Protein AF-W4PA03-F1 (afdb_monomer_lite)

InterPro domains:
  IPR003953 FAD-dependent oxidoreductase 2, FAD-binding domain [PF00890] (2-124)
  IPR005288 L-aspartate oxidase [PTHR42716] (1-127)
  IPR027477 Succinate dehydrogenase/fumarate reductase flavoprotein, catalytic domain superfamily [G3DSA:3.90.700.10] (1-83)
  IPR027477 Succinate dehydrogenase/fumarate reductase flavoprotein, catalytic domain superfamily [SSF56425] (1-91)
  IPR036188 FAD/NAD(P)-binding domain superfamily [G3DSA:3.50.50.60] (84-126)
  IPR036188 FAD/NAD(P)-binding domain superfamily [SSF51905] (90-125)

pLDDT: mean 85.58, std 17.33, range [31.53, 97.62]

Organism: NCBI:txid1235809

Secondary structure (DSSP, 8-state):
-GGGT-EEE-TTS-B-GGGT-TTGGGS-HHHHHHHHHHHHHHHT-S-EEEE-TTS-HHHHHHH-HHHHHHHHHTT--TTTSPEEE----------EEB-TTSBBSSTT-B--GGGEE-STTTTSPPP-------

Foldseek 3Di:
DLVVPKFKAAPVRHGDQVVQDPCHSNDDPVSVQVSFVVSCVVVVHPWIWIAPLPDDLVVCCVVCVPVCVVCVVVVARNNHHTDTDHDDDDAQLAAAEAEPVQDHPDPPDGDDDRRYNHVPQPPHRDDDPPPPDD

Radius of gyration: 19.11 Å; chains: 1; bounding box: 50×36×52 Å

Structure (mmCIF, N/CA/C/O backbone):
data_AF-W4PA03-F1
#
_entry.id   AF-W4PA03-F1
#
loop_
_atom_site.group_PDB
_atom_site.id
_atom_site.type_symbol
_atom_site.label_atom_id
_atom_site.label_alt_id
_atom_site.label_comp_id
_atom_site.label_asym_id
_atom_site.label_entity_id
_atom_site.label_seq_id
_atom_site.pdbx_PDB_ins_code
_atom_site.Cartn_x
_atom_site.Cartn_y
_atom_site.Cartn_z
_atom_site.occupancy
_atom_site.B_iso_or_equiv
_atom_site.auth_seq_id
_atom_site.auth_comp_id
_atom_site.auth_asym_id
_atom_site.auth_atom_id
_atom_site.pdbx_PDB_model_num
ATOM 1 N N . MET A 1 1 ? 1.887 6.673 2.670 1.00 87.31 1 MET A N 1
ATOM 2 C CA . MET A 1 1 ? 1.262 6.475 3.996 1.00 87.31 1 MET A CA 1
ATOM 3 C C . MET A 1 1 ? 2.113 5.633 4.948 1.00 87.31 1 MET A C 1
ATOM 5 O O . MET A 1 1 ? 2.369 6.117 6.034 1.00 87.31 1 MET A O 1
ATOM 9 N N . ARG A 1 2 ? 2.651 4.454 4.580 1.00 91.06 2 ARG A N 1
ATOM 10 C CA . ARG A 1 2 ? 3.548 3.682 5.486 1.00 91.06 2 ARG A CA 1
ATOM 11 C C . ARG A 1 2 ? 4.743 4.486 6.024 1.00 91.06 2 ARG A C 1
ATOM 13 O O . ARG A 1 2 ? 4.954 4.519 7.225 1.00 91.06 2 ARG A O 1
ATOM 20 N N . GLY A 1 3 ? 5.439 5.241 5.167 1.00 89.31 3 GLY A N 1
ATOM 21 C CA . GLY A 1 3 ? 6.521 6.152 5.589 1.00 89.31 3 GLY A CA 1
ATOM 22 C C . GLY A 1 3 ? 6.097 7.302 6.519 1.00 89.31 3 GLY A C 1
ATOM 23 O O . GLY A 1 3 ? 6.950 7.925 7.130 1.00 89.31 3 GLY A O 1
ATOM 24 N N . TYR A 1 4 ? 4.794 7.567 6.643 1.00 91.06 4 TYR A N 1
ATOM 25 C CA . TYR A 1 4 ? 4.217 8.531 7.589 1.00 91.06 4 TYR A CA 1
ATOM 26 C C . TYR A 1 4 ? 3.860 7.881 8.942 1.00 91.06 4 TYR A C 1
ATOM 28 O O . TYR A 1 4 ? 3.463 8.560 9.885 1.00 91.06 4 TYR A O 1
ATOM 36 N N . GLY A 1 5 ? 4.031 6.560 9.058 1.00 92.19 5 GLY A N 1
ATOM 37 C CA . GLY A 1 5 ? 3.718 5.767 10.246 1.00 92.19 5 GLY A CA 1
ATOM 38 C C . GLY A 1 5 ? 2.479 4.885 10.113 1.00 92.19 5 GLY A C 1
ATOM 39 O O . GLY A 1 5 ? 2.049 4.330 11.109 1.00 92.19 5 GLY A O 1
ATOM 40 N N . ALA A 1 6 ? 1.900 4.733 8.916 1.00 94.69 6 ALA A N 1
ATOM 41 C CA . ALA A 1 6 ? 0.769 3.823 8.734 1.00 94.69 6 ALA A CA 1
ATOM 42 C C . ALA A 1 6 ? 1.141 2.366 9.053 1.00 94.69 6 ALA A C 1
ATOM 44 O O . ALA A 1 6 ? 2.211 1.889 8.653 1.00 94.69 6 ALA A O 1
ATOM 45 N N . VAL A 1 7 ? 0.225 1.653 9.701 1.00 96.56 7 VAL A N 1
ATOM 46 C CA . VAL A 1 7 ? 0.412 0.284 10.187 1.00 96.56 7 VAL A CA 1
ATOM 47 C C . VAL A 1 7 ? -0.456 -0.691 9.395 1.00 96.56 7 VAL A C 1
ATOM 49 O O . VAL A 1 7 ? -1.578 -0.361 9.026 1.00 96.56 7 VAL A O 1
ATOM 52 N N . LEU A 1 8 ? 0.067 -1.882 9.101 1.00 96.81 8 LEU A N 1
ATOM 53 C CA . LEU A 1 8 ? -0.695 -2.947 8.448 1.00 96.81 8 LEU A CA 1
ATOM 54 C C . LEU A 1 8 ? -1.339 -3.862 9.492 1.00 96.81 8 LEU A C 1
ATOM 56 O O . LEU A 1 8 ? -0.646 -4.368 10.377 1.00 96.81 8 LEU A O 1
ATOM 60 N N . ARG A 1 9 ? -2.648 -4.081 9.357 1.00 97.06 9 ARG A N 1
ATOM 61 C CA . ARG A 1 9 ? -3.473 -4.890 10.261 1.00 97.06 9 ARG A CA 1
ATOM 62 C C . ARG A 1 9 ? -4.232 -5.971 9.493 1.00 97.06 9 ARG A C 1
ATOM 64 O O . ARG A 1 9 ? -4.618 -5.747 8.352 1.00 97.06 9 ARG A O 1
ATOM 71 N N . THR A 1 10 ? -4.452 -7.131 10.101 1.00 96.25 10 THR A N 1
ATOM 72 C CA . THR A 1 10 ? -5.372 -8.162 9.582 1.00 96.25 10 THR A CA 1
ATOM 73 C C . THR A 1 10 ? -6.825 -7.708 9.739 1.00 96.25 10 THR A C 1
ATOM 75 O O . THR A 1 10 ? -7.074 -6.682 10.381 1.00 96.25 10 THR A O 1
ATOM 78 N N . GLN A 1 11 ? -7.800 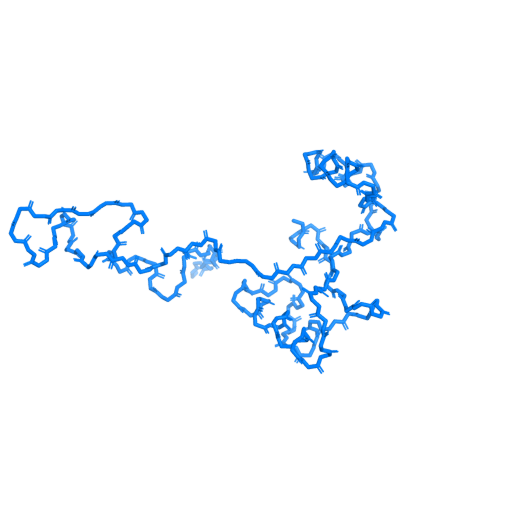-8.456 9.205 1.00 94.25 11 GLN A N 1
ATOM 79 C CA . GLN A 1 11 ? -9.212 -8.084 9.373 1.00 94.25 11 GLN A CA 1
ATOM 80 C C . GLN A 1 11 ? -9.669 -8.035 10.840 1.00 94.25 11 GLN A C 1
ATOM 82 O O . GLN A 1 11 ? -10.469 -7.175 11.197 1.00 94.25 11 GLN A O 1
ATOM 87 N N . ASP A 1 12 ? -9.063 -8.852 11.704 1.00 93.81 12 ASP A N 1
ATOM 88 C CA . ASP A 1 12 ? -9.274 -8.828 13.162 1.00 93.81 12 ASP A CA 1
ATOM 89 C C . ASP A 1 12 ? -8.639 -7.612 13.877 1.00 93.81 12 ASP A C 1
ATOM 91 O O . ASP A 1 12 ? -8.682 -7.518 15.101 1.00 93.81 12 ASP A O 1
ATOM 95 N N . GLY A 1 13 ? -7.970 -6.709 13.149 1.00 93.31 13 GLY A N 1
ATOM 96 C CA . GLY A 1 13 ? -7.314 -5.518 13.702 1.00 93.31 13 GLY A CA 1
ATOM 97 C C . GLY A 1 13 ? -5.899 -5.743 14.254 1.00 93.31 13 GLY A C 1
ATOM 98 O O . GLY A 1 13 ? -5.277 -4.803 14.756 1.00 93.31 13 GLY A O 1
ATOM 99 N N . ASN A 1 14 ? -5.345 -6.951 14.135 1.00 95.44 14 ASN A N 1
ATOM 100 C CA . ASN A 1 14 ? -4.017 -7.277 14.658 1.00 95.44 14 ASN A CA 1
ATOM 101 C C . ASN A 1 14 ? -2.899 -6.859 13.701 1.00 95.44 14 ASN A C 1
ATOM 103 O O . ASN A 1 14 ? -2.957 -7.133 12.504 1.00 95.44 14 ASN A O 1
ATOM 107 N N . GLU A 1 15 ? -1.834 -6.261 14.231 1.00 96.06 15 GLU A N 1
ATOM 108 C CA . GLU A 1 15 ? -0.605 -6.040 13.463 1.00 96.06 15 GLU A CA 1
ATOM 109 C C . GLU A 1 15 ? 0.049 -7.387 13.147 1.00 96.06 15 GLU A C 1
ATOM 111 O O . GLU A 1 15 ? 0.032 -8.297 13.979 1.00 96.06 15 GLU A O 1
ATOM 116 N N . PHE A 1 16 ? 0.615 -7.539 11.950 1.00 96.06 16 PHE A N 1
ATOM 117 C CA . PHE A 1 16 ? 1.216 -8.814 11.532 1.00 96.06 16 PHE A CA 1
ATOM 118 C C . PHE A 1 16 ? 2.639 -8.696 10.985 1.00 96.06 16 PHE A C 1
ATOM 120 O O . PHE A 1 16 ? 3.334 -9.707 10.879 1.00 96.06 16 PHE A O 1
ATOM 127 N N . MET A 1 17 ? 3.106 -7.490 10.646 1.00 96.56 17 MET A N 1
ATOM 128 C CA . MET A 1 17 ? 4.408 -7.306 9.995 1.00 96.56 17 MET A CA 1
ATOM 129 C C . MET A 1 17 ? 5.593 -7.762 10.857 1.00 96.56 17 MET A C 1
ATOM 131 O O . MET A 1 17 ? 6.615 -8.168 10.308 1.00 96.56 17 MET A O 1
ATOM 135 N N . GLN A 1 18 ? 5.444 -7.787 12.183 1.00 96.06 18 GLN A N 1
ATOM 136 C CA . GLN A 1 18 ? 6.443 -8.299 13.124 1.00 96.06 18 GLN A CA 1
ATOM 137 C C . GLN A 1 18 ? 6.777 -9.783 12.922 1.00 96.06 18 GLN A C 1
ATOM 139 O O . GLN A 1 18 ? 7.861 -10.215 13.301 1.00 96.06 18 GLN A O 1
ATOM 144 N N . LYS A 1 19 ? 5.882 -10.562 12.297 1.00 94.69 19 LYS A N 1
ATOM 145 C CA . LYS A 1 19 ? 6.148 -11.963 11.935 1.00 94.69 19 LYS A CA 1
ATOM 146 C C . LYS A 1 19 ? 7.123 -12.095 10.758 1.00 94.69 19 LYS A C 1
ATOM 148 O O . LYS A 1 19 ? 7.702 -13.160 10.571 1.00 94.69 19 LYS A O 1
ATOM 153 N N . TYR A 1 20 ? 7.262 -11.044 9.945 1.00 94.62 20 TYR A N 1
ATOM 154 C CA . TYR A 1 20 ? 7.940 -11.091 8.647 1.00 94.62 20 TYR A CA 1
ATOM 155 C C . TYR A 1 20 ? 9.238 -10.286 8.615 1.00 94.62 20 TYR A C 1
ATOM 157 O O . TYR A 1 20 ? 10.199 -10.713 7.981 1.00 94.62 20 TYR A O 1
ATOM 165 N N . ASP A 1 21 ? 9.274 -9.112 9.253 1.00 95.19 21 ASP A N 1
ATOM 166 C CA . ASP A 1 21 ? 10.444 -8.232 9.221 1.00 95.19 21 ASP A CA 1
ATOM 167 C C . ASP A 1 21 ? 10.469 -7.278 10.423 1.00 95.19 21 ASP A C 1
ATOM 169 O O . ASP A 1 21 ? 9.466 -6.646 10.756 1.00 95.19 21 ASP A O 1
ATOM 173 N N . ALA A 1 22 ? 11.643 -7.105 11.036 1.00 93.81 22 ALA A N 1
ATOM 174 C CA . ALA A 1 22 ? 11.835 -6.206 12.177 1.00 93.81 22 ALA A CA 1
ATOM 175 C C . ALA A 1 22 ? 11.582 -4.720 11.846 1.00 93.81 22 ALA A C 1
ATOM 177 O O . ALA A 1 22 ? 11.323 -3.922 12.742 1.00 93.81 22 ALA A O 1
ATOM 178 N N . ARG A 1 23 ? 11.632 -4.328 10.565 1.00 92.25 23 ARG A N 1
ATOM 179 C CA . ARG A 1 23 ? 11.311 -2.967 10.094 1.00 92.25 23 ARG A CA 1
ATOM 180 C C . ARG A 1 23 ? 9.805 -2.719 9.974 1.00 92.25 23 ARG A C 1
ATOM 182 O O . ARG A 1 23 ? 9.400 -1.613 9.611 1.00 92.25 23 ARG A O 1
ATOM 189 N N . LEU A 1 24 ? 8.977 -3.723 10.263 1.00 94.00 24 LEU A N 1
ATOM 190 C CA . LEU A 1 24 ? 7.519 -3.637 10.267 1.00 94.00 24 LEU A CA 1
ATOM 191 C C . LEU A 1 24 ? 6.978 -3.083 8.932 1.00 94.00 24 LEU A C 1
ATOM 193 O O . LEU A 1 24 ? 7.453 -3.436 7.852 1.00 94.00 24 LEU A O 1
ATOM 197 N N . SER A 1 25 ? 6.012 -2.164 8.985 1.00 87.94 25 SER A N 1
ATOM 198 C CA . SER A 1 25 ? 5.433 -1.493 7.814 1.00 87.94 25 SER A CA 1
ATOM 199 C C . SER A 1 25 ? 6.440 -0.688 6.981 1.00 87.94 25 SER A C 1
ATOM 201 O O . SER A 1 25 ? 6.107 -0.302 5.859 1.00 87.94 25 SER A O 1
ATOM 203 N N . LEU A 1 26 ? 7.655 -0.427 7.478 1.00 91.50 26 LEU A N 1
ATOM 204 C CA . LEU A 1 26 ? 8.724 0.258 6.738 1.00 91.50 26 LEU A CA 1
ATOM 205 C C . LEU A 1 26 ? 9.647 -0.701 5.974 1.00 91.50 26 LEU A C 1
ATOM 207 O O . LEU A 1 26 ? 10.567 -0.242 5.294 1.00 91.50 26 LEU A O 1
ATOM 211 N N . ALA A 1 27 ? 9.410 -2.013 6.043 1.00 91.44 27 ALA A N 1
ATOM 212 C CA . ALA A 1 27 ? 10.146 -2.980 5.244 1.00 91.44 27 ALA A CA 1
ATOM 213 C C . ALA A 1 27 ? 10.026 -2.693 3.721 1.00 91.44 27 ALA A C 1
ATOM 215 O O . ALA A 1 27 ? 9.070 -2.037 3.265 1.00 91.44 27 ALA A O 1
ATOM 216 N N . PRO A 1 28 ? 10.992 -3.181 2.914 1.00 90.56 28 PRO A N 1
ATOM 217 C CA . PRO A 1 28 ? 10.941 -3.156 1.456 1.00 90.56 28 PRO A CA 1
ATOM 218 C C . PRO A 1 28 ? 9.598 -3.621 0.881 1.00 90.56 28 PRO A C 1
ATOM 220 O O . PRO A 1 28 ? 8.924 -4.493 1.433 1.00 90.56 28 PRO A O 1
ATOM 223 N N . ARG A 1 29 ? 9.194 -3.024 -0.247 1.00 87.62 29 ARG A N 1
ATOM 224 C CA . ARG A 1 29 ? 7.874 -3.251 -0.857 1.00 87.62 29 ARG A CA 1
ATOM 225 C C . ARG A 1 29 ? 7.630 -4.715 -1.218 1.00 87.62 29 ARG A C 1
ATOM 227 O O . ARG A 1 29 ? 6.500 -5.164 -1.080 1.00 87.62 29 ARG A O 1
ATOM 234 N N . ASP A 1 30 ? 8.653 -5.436 -1.661 1.00 87.81 30 ASP A N 1
ATOM 235 C CA . ASP A 1 30 ? 8.556 -6.855 -2.003 1.00 87.81 30 ASP A CA 1
ATOM 236 C C . ASP A 1 30 ? 8.284 -7.720 -0.762 1.00 87.81 30 ASP A C 1
ATOM 238 O O . ASP A 1 30 ? 7.430 -8.601 -0.810 1.00 87.81 30 ASP A O 1
ATOM 242 N N . ILE A 1 31 ? 8.934 -7.423 0.369 1.00 91.75 31 ILE A N 1
ATOM 243 C CA . ILE A 1 31 ? 8.686 -8.098 1.650 1.00 91.75 31 ILE A CA 1
ATOM 244 C C . ILE A 1 31 ? 7.264 -7.815 2.128 1.00 91.75 31 ILE A C 1
ATOM 246 O O . ILE A 1 31 ? 6.536 -8.747 2.453 1.00 91.75 31 ILE A O 1
ATOM 250 N N . VAL A 1 32 ? 6.843 -6.547 2.118 1.00 93.44 32 VAL A N 1
ATOM 251 C CA . VAL A 1 32 ? 5.484 -6.166 2.529 1.00 93.44 32 VAL A CA 1
ATOM 252 C C . VAL A 1 32 ? 4.429 -6.809 1.633 1.00 93.44 32 VAL A C 1
ATOM 254 O O . VAL A 1 32 ? 3.452 -7.345 2.139 1.00 93.44 32 VAL A O 1
ATOM 257 N N . ALA A 1 33 ? 4.622 -6.798 0.312 1.00 91.44 33 ALA A N 1
ATOM 258 C CA . ALA A 1 33 ? 3.683 -7.417 -0.617 1.00 91.44 33 ALA A CA 1
ATOM 259 C C . ALA A 1 33 ? 3.557 -8.929 -0.376 1.00 91.44 33 ALA A C 1
ATOM 261 O O . ALA A 1 33 ? 2.439 -9.432 -0.329 1.00 91.44 33 ALA A O 1
ATOM 262 N N . ARG A 1 34 ? 4.679 -9.636 -0.158 1.00 92.94 34 ARG A N 1
ATOM 263 C CA . ARG A 1 34 ? 4.671 -11.067 0.195 1.00 92.94 34 ARG A CA 1
ATOM 264 C C . ARG A 1 34 ? 4.020 -11.331 1.553 1.00 92.94 34 ARG A C 1
ATOM 266 O O . ARG A 1 34 ? 3.295 -12.307 1.682 1.00 92.94 34 ARG A O 1
ATOM 273 N N . ALA A 1 35 ? 4.257 -10.478 2.549 1.00 95.00 35 ALA A N 1
ATOM 274 C CA . ALA A 1 35 ? 3.638 -10.605 3.867 1.00 95.00 35 ALA A CA 1
ATOM 275 C C . ALA A 1 35 ? 2.110 -10.461 3.790 1.00 95.00 35 ALA A C 1
ATOM 277 O O . ALA A 1 35 ? 1.393 -11.278 4.360 1.00 95.00 35 ALA A O 1
ATOM 278 N N . ILE A 1 36 ? 1.619 -9.465 3.042 1.00 94.94 36 ILE A N 1
ATOM 279 C CA . ILE A 1 36 ? 0.182 -9.268 2.811 1.00 94.94 36 ILE A CA 1
ATOM 280 C C . ILE A 1 36 ? -0.419 -10.478 2.082 1.00 94.94 36 ILE A C 1
ATOM 282 O O . ILE A 1 36 ? -1.410 -11.030 2.545 1.00 94.94 36 ILE A O 1
ATOM 286 N N . ASP A 1 37 ? 0.199 -10.915 0.979 1.00 94.00 37 ASP A N 1
ATOM 287 C CA . ASP A 1 37 ? -0.251 -12.085 0.210 1.00 94.00 37 ASP A CA 1
ATOM 288 C C . ASP A 1 37 ? -0.305 -13.360 1.071 1.00 94.00 37 ASP A C 1
ATOM 290 O O . ASP A 1 37 ? -1.253 -14.137 0.974 1.00 94.00 37 ASP A O 1
ATOM 294 N N . ASN A 1 38 ? 0.674 -13.553 1.960 1.00 95.00 38 ASN A N 1
ATOM 295 C CA . ASN A 1 38 ? 0.711 -14.704 2.856 1.00 95.00 38 ASN A CA 1
ATOM 296 C C . ASN A 1 38 ? -0.392 -14.653 3.925 1.00 95.00 38 ASN A C 1
ATOM 298 O O . ASN A 1 38 ? -1.071 -15.656 4.121 1.00 95.00 38 ASN A O 1
ATOM 302 N N . GLU A 1 39 ? -0.615 -13.511 4.590 1.00 95.81 39 GLU A N 1
ATOM 303 C CA . GLU A 1 39 ? -1.716 -13.390 5.562 1.00 95.81 39 GLU A CA 1
ATOM 304 C C . GLU A 1 39 ? -3.081 -13.575 4.885 1.00 95.81 39 GLU A C 1
ATOM 306 O O . GLU A 1 39 ? -3.906 -14.328 5.400 1.00 95.81 39 GLU A O 1
ATOM 311 N N . MET A 1 40 ? -3.292 -12.973 3.708 1.00 94.56 40 MET A N 1
ATOM 312 C CA . MET A 1 40 ? -4.523 -13.134 2.924 1.00 94.56 40 MET A CA 1
ATOM 313 C C . MET A 1 40 ? -4.794 -14.608 2.596 1.00 94.56 40 MET A C 1
ATOM 315 O O . MET A 1 40 ? -5.880 -15.117 2.864 1.00 94.56 40 MET A O 1
ATOM 319 N N . LYS A 1 41 ? -3.789 -15.337 2.091 1.00 94.19 41 LYS A N 1
ATOM 320 C CA . LYS A 1 41 ? -3.919 -16.765 1.750 1.00 94.19 41 LYS A CA 1
ATOM 321 C C . LYS A 1 41 ? -4.128 -17.661 2.965 1.00 94.19 41 LYS A C 1
ATOM 323 O O . LYS A 1 41 ? -4.920 -18.594 2.892 1.00 94.19 41 LYS A O 1
ATOM 328 N N . GLN A 1 42 ? -3.419 -17.406 4.064 1.00 94.38 42 GLN A N 1
ATOM 329 C CA . GLN A 1 42 ? -3.541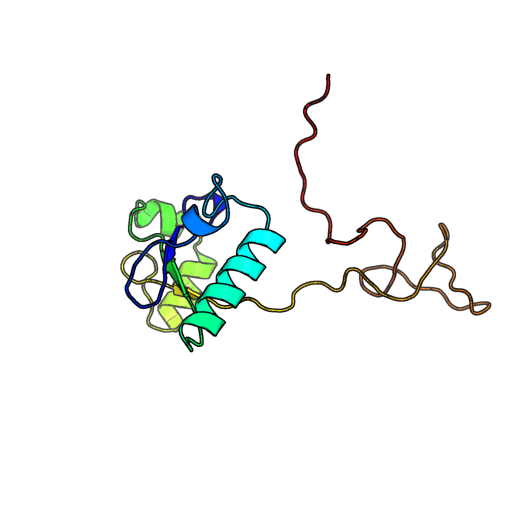 -18.216 5.281 1.00 94.38 42 GLN A CA 1
ATOM 330 C C . GLN A 1 42 ? -4.909 -18.067 5.946 1.00 94.38 42 GLN A C 1
ATOM 332 O O . GLN A 1 42 ? -5.399 -19.020 6.545 1.00 94.38 42 GLN A O 1
ATOM 337 N N . ARG A 1 43 ? -5.510 -16.878 5.853 1.00 93.12 43 ARG A N 1
ATOM 338 C CA . ARG A 1 43 ? -6.783 -16.546 6.504 1.00 93.12 43 ARG A CA 1
ATOM 339 C C . ARG A 1 43 ? -7.992 -16.678 5.579 1.00 93.12 43 ARG A C 1
ATOM 341 O O . ARG A 1 43 ? -9.114 -16.711 6.067 1.00 93.12 43 ARG A O 1
ATOM 348 N N . GLY A 1 44 ? -7.771 -16.774 4.266 1.00 93.19 44 GLY A N 1
ATOM 349 C CA . GLY A 1 44 ? -8.843 -16.729 3.272 1.00 93.19 44 GLY A CA 1
ATOM 350 C C . GLY A 1 44 ? -9.496 -15.347 3.181 1.00 93.19 44 GLY A C 1
ATOM 351 O O . GLY A 1 44 ? -10.700 -15.255 2.972 1.00 93.19 44 GLY A O 1
ATOM 352 N N . GLU A 1 45 ? -8.714 -14.284 3.387 1.00 93.00 45 GLU A N 1
ATOM 353 C CA . GLU A 1 45 ? -9.165 -12.888 3.385 1.00 93.00 45 GLU A CA 1
ATOM 354 C C . GLU A 1 45 ? -8.816 -12.208 2.048 1.00 93.00 45 GLU A C 1
ATOM 356 O O . GLU A 1 45 ? -7.710 -12.373 1.531 1.00 93.00 45 GLU A O 1
ATOM 361 N N . ASP A 1 46 ? -9.725 -11.389 1.511 1.00 93.25 46 ASP A N 1
ATOM 362 C CA . ASP A 1 46 ? -9.529 -10.689 0.225 1.00 93.25 46 ASP A CA 1
ATOM 363 C C . ASP A 1 46 ? -8.672 -9.416 0.332 1.00 93.25 46 ASP A C 1
ATOM 365 O O . ASP A 1 46 ? -8.170 -8.893 -0.668 1.00 93.25 46 ASP A O 1
ATOM 369 N N . HIS A 1 47 ? -8.492 -8.900 1.546 1.00 94.69 47 HIS A N 1
ATOM 370 C CA . HIS A 1 47 ? -7.711 -7.700 1.821 1.00 94.69 47 HIS A CA 1
ATOM 371 C C . HIS A 1 47 ? -7.226 -7.677 3.265 1.00 94.69 47 HIS A C 1
ATOM 373 O O . HIS A 1 47 ? -7.804 -8.309 4.148 1.00 94.69 47 HIS A O 1
ATOM 379 N N . VAL A 1 48 ? -6.211 -6.852 3.500 1.00 96.56 48 VAL A N 1
ATOM 380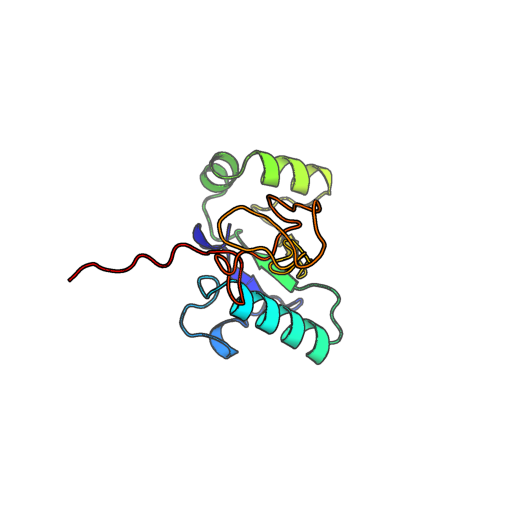 C CA . VAL A 1 48 ? -5.780 -6.429 4.836 1.00 96.56 48 VAL A CA 1
ATOM 381 C C . VAL A 1 48 ? -6.100 -4.949 5.033 1.00 96.56 48 VAL A C 1
ATOM 383 O O . VAL A 1 48 ? -6.533 -4.260 4.110 1.00 96.56 48 VAL A O 1
ATOM 386 N N . TYR A 1 49 ? -5.860 -4.427 6.227 1.00 97.62 49 TYR A N 1
ATOM 387 C CA . TYR A 1 49 ? -6.102 -3.034 6.566 1.00 97.62 49 TYR A CA 1
ATOM 388 C C . TYR A 1 49 ? -4.814 -2.217 6.654 1.00 97.62 49 TYR A C 1
ATOM 390 O O . TYR A 1 49 ? -3.782 -2.681 7.138 1.00 97.62 49 TYR A O 1
ATOM 398 N N . LEU A 1 50 ? -4.894 -0.964 6.212 1.00 96.94 50 LEU A N 1
ATOM 399 C CA . 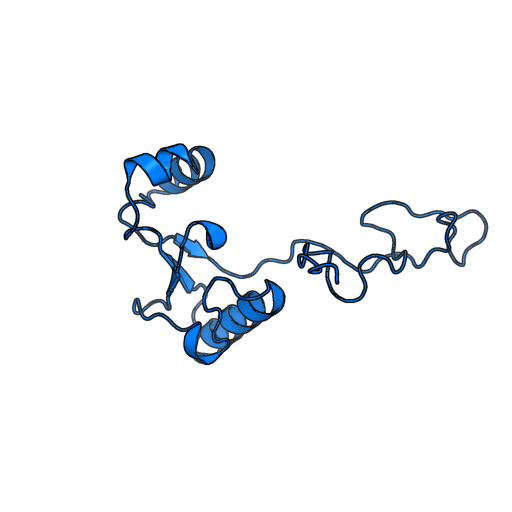LEU A 1 50 ? -3.896 0.070 6.441 1.00 96.94 50 LEU A CA 1
ATOM 400 C C . LEU A 1 50 ? -4.473 1.110 7.407 1.00 96.94 50 LEU A C 1
ATOM 402 O O . LEU A 1 50 ? -5.444 1.795 7.090 1.00 96.94 50 LEU A O 1
ATOM 406 N N . ASP A 1 51 ? -3.853 1.221 8.575 1.00 97.12 51 ASP A N 1
ATOM 407 C CA . ASP A 1 51 ? -4.300 2.040 9.697 1.00 97.12 51 ASP A CA 1
ATOM 408 C C . ASP A 1 51 ? -3.400 3.270 9.881 1.00 97.12 51 ASP A C 1
ATOM 410 O O . ASP A 1 51 ? -2.179 3.161 10.024 1.00 97.12 51 ASP A O 1
ATOM 414 N N . VAL A 1 52 ? -4.020 4.450 9.895 1.00 96.50 52 VAL A N 1
ATOM 415 C CA . VAL A 1 52 ? -3.394 5.736 10.248 1.00 96.50 52 VAL A CA 1
ATOM 416 C C . VAL A 1 52 ? -4.179 6.487 11.326 1.00 96.50 52 VAL A C 1
ATOM 418 O O . VAL A 1 52 ? -3.877 7.641 11.604 1.00 96.50 52 VAL A O 1
ATOM 421 N N . THR A 1 53 ? -5.160 5.843 11.957 1.00 95.94 53 THR A N 1
ATOM 422 C CA . THR A 1 53 ? -6.095 6.463 12.914 1.00 95.94 53 THR A CA 1
ATOM 423 C C . THR A 1 53 ? -5.407 6.951 14.195 1.00 95.94 53 THR A C 1
ATOM 425 O O . THR A 1 53 ? -5.883 7.862 14.860 1.00 95.94 53 THR A O 1
ATOM 428 N N . HIS A 1 54 ? -4.236 6.393 14.513 1.00 95.81 54 HIS A N 1
ATOM 429 C CA . HIS A 1 54 ? -3.377 6.803 15.626 1.00 95.81 54 HIS A CA 1
ATOM 430 C C . HIS A 1 54 ? -2.567 8.091 15.354 1.00 95.81 54 HIS A C 1
ATOM 432 O O . HIS A 1 54 ? -1.817 8.537 16.223 1.00 95.81 54 HIS A O 1
ATOM 438 N N . LYS A 1 55 ? -2.646 8.665 14.146 1.00 95.69 55 LYS A N 1
ATOM 439 C CA . LYS A 1 55 ? -1.993 9.933 13.779 1.00 95.69 55 LYS A CA 1
ATOM 440 C C . LYS A 1 55 ? -2.943 11.111 13.966 1.00 95.69 55 LYS A C 1
ATOM 442 O O . LYS A 1 55 ? -4.155 10.937 14.001 1.00 95.69 55 LYS A O 1
ATOM 447 N N . ASP A 1 56 ? -2.387 12.322 14.041 1.00 96.81 56 ASP A N 1
ATOM 448 C CA . ASP A 1 56 ? -3.202 13.534 14.119 1.00 96.81 56 ASP A CA 1
ATOM 449 C C . ASP A 1 56 ? -4.119 13.648 12.879 1.00 96.81 56 ASP A C 1
ATOM 451 O O . ASP A 1 56 ? -3.621 13.616 11.743 1.00 96.81 56 ASP A O 1
ATOM 455 N N . PRO A 1 57 ? -5.450 13.766 13.057 1.00 96.06 57 PRO A N 1
ATOM 456 C CA . PRO A 1 57 ? -6.391 13.816 11.942 1.00 96.06 57 PRO A CA 1
ATOM 457 C C . PRO A 1 57 ? -6.151 14.988 10.988 1.00 96.06 57 PRO A C 1
ATOM 459 O O . PRO A 1 57 ? -6.248 14.828 9.769 1.00 96.06 57 PRO A O 1
ATOM 462 N N . GLU A 1 58 ? -5.829 16.170 11.514 1.00 96.38 58 GLU A N 1
ATOM 463 C CA . GLU A 1 58 ? -5.669 17.381 10.709 1.00 96.38 58 GLU A CA 1
ATOM 464 C C . GLU A 1 58 ? -4.345 17.377 9.945 1.00 96.38 58 GLU A C 1
ATOM 466 O O . GLU A 1 58 ? -4.292 17.775 8.778 1.00 96.38 58 GLU A O 1
ATOM 471 N N . GLU A 1 59 ? -3.280 16.873 10.558 1.00 96.00 59 GLU A N 1
ATOM 472 C CA . GLU A 1 59 ? -1.994 16.659 9.909 1.00 96.00 59 GLU A CA 1
ATOM 473 C C . GLU A 1 59 ? -2.088 15.580 8.822 1.00 96.00 59 GLU A C 1
ATOM 475 O O . GLU A 1 59 ? -1.564 15.764 7.719 1.00 96.00 59 GLU A O 1
ATOM 480 N N . THR A 1 60 ? -2.830 14.499 9.085 1.00 95.25 60 THR A N 1
ATOM 481 C CA . THR A 1 60 ? -3.070 13.413 8.123 1.00 95.25 60 THR A CA 1
ATOM 482 C C . THR A 1 60 ? -3.823 13.924 6.894 1.00 95.25 60 THR A C 1
ATOM 484 O O . THR A 1 60 ? -3.418 13.651 5.759 1.00 95.25 60 THR A O 1
ATOM 487 N N . LYS A 1 61 ? -4.876 14.731 7.092 1.00 95.50 61 LYS A N 1
ATOM 488 C CA . LYS A 1 61 ? -5.620 15.383 5.998 1.00 95.50 61 LYS A CA 1
ATOM 489 C C . LYS A 1 61 ? -4.734 16.326 5.183 1.00 95.50 61 LYS A C 1
ATOM 491 O O . LYS A 1 61 ? -4.854 16.354 3.959 1.00 95.50 61 LYS A O 1
ATOM 496 N N . ARG A 1 62 ? -3.835 17.075 5.835 1.00 95.75 62 ARG A N 1
ATOM 497 C CA . ARG A 1 62 ? -2.886 17.979 5.159 1.00 95.75 62 ARG A CA 1
ATOM 498 C C . ARG A 1 62 ? -1.818 17.231 4.364 1.00 95.75 62 ARG A C 1
ATOM 500 O O . ARG A 1 62 ? -1.495 17.662 3.262 1.00 95.75 62 ARG A O 1
ATOM 507 N N . HIS A 1 63 ? -1.297 16.118 4.882 1.00 95.69 63 HIS A N 1
ATOM 508 C CA . HIS A 1 63 ? -0.301 15.300 4.182 1.00 95.69 63 HIS A CA 1
ATOM 509 C C . HIS A 1 63 ? -0.896 14.509 3.011 1.00 95.69 63 HIS A C 1
ATOM 511 O O . HIS A 1 63 ? -0.231 14.332 1.989 1.00 95.69 63 HIS A O 1
ATOM 517 N N . PHE A 1 64 ? -2.139 14.032 3.135 1.00 96.00 64 PHE A N 1
ATOM 518 C CA . PHE A 1 64 ? -2.774 13.166 2.136 1.00 96.00 64 PHE A CA 1
ATOM 519 C C . PHE A 1 64 ? -4.160 13.658 1.678 1.00 96.00 64 PHE A C 1
ATOM 521 O O . PHE A 1 64 ? -5.116 12.877 1.683 1.00 96.00 64 PHE A O 1
ATOM 528 N N . PRO A 1 65 ? -4.303 14.908 1.197 1.00 95.94 65 PRO A N 1
ATOM 529 C CA . PRO A 1 65 ? -5.610 15.496 0.893 1.00 95.94 65 PRO A CA 1
ATOM 530 C C . PRO A 1 65 ? -6.359 14.745 -0.214 1.00 95.94 65 PRO A C 1
ATOM 532 O O . PRO A 1 65 ? -7.578 14.593 -0.151 1.00 95.94 65 PRO A O 1
ATOM 535 N N . ASN A 1 66 ? -5.638 14.229 -1.216 1.00 95.75 66 ASN A N 1
ATOM 536 C CA . ASN A 1 66 ? -6.235 13.459 -2.309 1.00 95.75 66 ASN A CA 1
ATOM 537 C C . ASN A 1 66 ? -6.701 12.071 -1.852 1.00 95.75 66 ASN A C 1
ATOM 539 O O . ASN A 1 66 ? -7.778 11.633 -2.251 1.00 95.75 66 ASN A O 1
ATOM 543 N N . ILE A 1 67 ? -5.919 11.400 -0.994 1.00 94.31 67 ILE A N 1
ATOM 544 C CA . ILE A 1 67 ? -6.294 10.090 -0.442 1.00 94.31 67 ILE A CA 1
ATOM 545 C C . ILE A 1 67 ? -7.503 10.261 0.476 1.00 94.31 67 ILE A C 1
ATOM 547 O O . ILE A 1 67 ? -8.487 9.555 0.294 1.00 94.31 67 ILE A O 1
ATOM 551 N N . TYR A 1 68 ? -7.472 11.249 1.380 1.00 96.06 68 TYR A N 1
ATOM 552 C CA . TYR A 1 68 ? -8.589 11.565 2.270 1.00 96.06 68 TYR A CA 1
ATOM 553 C C . TYR A 1 68 ? -9.881 11.800 1.483 1.00 96.06 68 TYR A C 1
ATOM 555 O O . TYR A 1 68 ? -10.871 11.118 1.719 1.00 96.06 68 TYR A O 1
ATOM 563 N N . LYS A 1 69 ? -9.867 12.696 0.484 1.00 96.06 69 LYS A N 1
ATOM 564 C CA . LYS A 1 69 ? -11.050 12.968 -0.353 1.00 96.06 69 LYS A CA 1
ATOM 565 C C . LYS A 1 69 ? -11.551 11.720 -1.079 1.00 96.06 69 LYS A C 1
ATOM 567 O O . LYS A 1 69 ? -12.758 11.495 -1.135 1.00 96.06 69 LYS A O 1
ATOM 572 N N . LYS A 1 70 ? -10.645 10.909 -1.639 1.00 95.38 70 LYS A N 1
ATOM 573 C CA . LYS A 1 70 ? -11.031 9.698 -2.370 1.00 95.38 70 LYS A CA 1
ATOM 574 C C . LYS A 1 70 ? -11.638 8.648 -1.440 1.00 95.38 70 LYS A C 1
ATOM 576 O O . LYS A 1 70 ? -12.705 8.135 -1.756 1.00 95.38 70 LYS A O 1
ATOM 581 N N . CYS A 1 71 ? -11.008 8.358 -0.307 1.00 96.12 71 CYS A N 1
ATOM 582 C CA . CYS A 1 71 ? -11.540 7.428 0.689 1.00 96.12 71 CYS A CA 1
ATOM 583 C C . CYS A 1 71 ? -12.874 7.919 1.262 1.00 96.12 71 CYS A C 1
ATOM 585 O O . CYS A 1 71 ? -13.827 7.146 1.307 1.00 96.12 71 CYS A O 1
ATOM 587 N N . LEU A 1 72 ? -12.995 9.215 1.565 1.00 96.75 72 LEU A N 1
ATOM 588 C CA . LEU A 1 72 ? -14.238 9.793 2.071 1.00 96.75 72 LEU A CA 1
ATOM 589 C C . LEU A 1 72 ? -15.379 9.674 1.050 1.00 96.75 72 LEU A C 1
ATOM 591 O O . LEU A 1 72 ? -16.505 9.371 1.427 1.00 96.75 72 LEU A O 1
ATOM 595 N N . SER A 1 73 ? -15.091 9.824 -0.251 1.00 96.56 73 SER A N 1
ATOM 596 C CA . SER A 1 73 ? -16.087 9.588 -1.313 1.00 96.56 73 SER A CA 1
ATOM 597 C C . SER A 1 73 ? -16.571 8.134 -1.401 1.00 96.56 73 SER A C 1
ATOM 599 O O . SER A 1 73 ? -17.615 7.875 -1.989 1.00 96.56 73 SER A O 1
ATOM 601 N N . LEU A 1 74 ? -15.817 7.195 -0.822 1.00 94.88 74 LEU A N 1
ATOM 602 C CA . LEU A 1 74 ? -16.162 5.778 -0.700 1.00 94.88 74 LEU A CA 1
ATOM 603 C C . LEU A 1 74 ? -16.743 5.438 0.686 1.00 94.88 74 LEU A C 1
ATOM 605 O O . LEU A 1 74 ? -16.943 4.266 0.982 1.00 94.88 74 LEU A O 1
ATOM 609 N N . GLY A 1 75 ? -17.001 6.443 1.532 1.00 96.50 75 GLY A N 1
ATOM 610 C CA . GLY A 1 75 ? -17.544 6.262 2.881 1.00 96.50 75 GLY A CA 1
ATOM 611 C C . GLY A 1 75 ? -16.514 5.882 3.947 1.00 96.50 75 GLY A C 1
ATOM 612 O O . GLY A 1 75 ? -16.912 5.425 5.009 1.00 96.50 75 GLY A O 1
ATOM 613 N N . ILE A 1 76 ? -15.215 6.059 3.679 1.00 96.50 76 ILE A N 1
ATOM 614 C CA . ILE A 1 76 ? -14.124 5.715 4.604 1.00 96.50 76 ILE A CA 1
ATOM 615 C C . ILE A 1 76 ? -13.455 7.004 5.090 1.00 96.50 76 ILE A C 1
ATOM 617 O O . ILE A 1 76 ? -12.755 7.676 4.322 1.00 96.50 76 ILE A O 1
ATOM 621 N N . ASP A 1 77 ? -13.625 7.348 6.366 1.00 97.00 77 ASP A N 1
ATOM 622 C CA . ASP A 1 77 ? -12.878 8.430 7.005 1.00 97.00 77 ASP A CA 1
A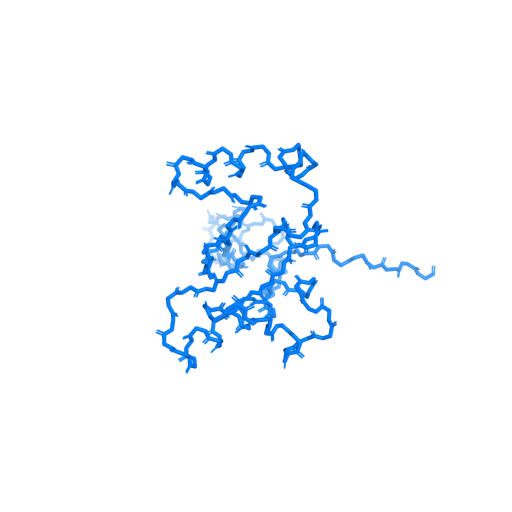TOM 623 C C . ASP A 1 77 ? -11.538 7.877 7.495 1.00 97.00 77 ASP A C 1
ATOM 625 O O . ASP A 1 77 ? -11.445 7.316 8.578 1.00 97.00 77 ASP A O 1
ATOM 629 N N . ILE A 1 78 ? -10.464 8.063 6.722 1.00 96.19 78 ILE A N 1
ATOM 630 C CA . ILE A 1 78 ? -9.135 7.499 7.041 1.00 96.19 78 ILE A CA 1
ATOM 631 C C . ILE A 1 78 ? -8.554 7.964 8.387 1.00 96.19 78 ILE A C 1
ATOM 633 O O . ILE A 1 78 ? -7.537 7.434 8.820 1.00 96.19 78 ILE A O 1
ATOM 637 N N . THR A 1 79 ? -9.147 8.977 9.029 1.00 96.44 79 THR A N 1
ATOM 638 C CA . THR A 1 79 ? -8.738 9.436 10.365 1.00 96.44 79 THR A CA 1
ATOM 639 C C . THR A 1 79 ? -9.396 8.648 11.499 1.00 96.44 79 THR A C 1
ATOM 641 O O . THR A 1 79 ? -8.981 8.779 12.646 1.00 96.44 79 THR A O 1
ATOM 644 N N . LYS A 1 80 ? -10.396 7.818 11.186 1.00 96.50 80 LYS A N 1
ATOM 645 C CA . LYS A 1 80 ? -11.182 7.024 12.145 1.00 96.50 80 LYS A CA 1
ATOM 646 C C . LYS A 1 80 ? -11.313 5.557 11.746 1.00 96.50 80 LYS A C 1
ATOM 648 O O . LYS A 1 80 ? -11.380 4.697 12.616 1.00 96.50 80 LYS A O 1
ATOM 653 N N . ASP A 1 81 ? -11.311 5.292 10.448 1.00 96.62 81 ASP A N 1
ATOM 654 C CA . ASP A 1 81 ? -11.536 3.990 9.845 1.00 96.62 81 ASP A CA 1
ATOM 655 C C . ASP A 1 81 ? -10.245 3.428 9.242 1.00 96.62 81 ASP A C 1
ATOM 657 O O . ASP A 1 81 ? -9.333 4.153 8.828 1.00 96.62 81 ASP A O 1
ATOM 661 N N . TYR A 1 82 ? -10.192 2.104 9.133 1.00 96.62 82 TYR A N 1
ATOM 662 C CA . TYR A 1 82 ? -9.114 1.411 8.440 1.00 96.62 82 TYR A CA 1
ATOM 663 C C . TYR A 1 82 ? -9.349 1.370 6.929 1.00 96.62 82 TYR A C 1
ATOM 665 O O . TYR A 1 82 ? -10.468 1.181 6.456 1.00 96.62 82 TYR A O 1
ATOM 673 N N . ILE A 1 83 ? -8.272 1.497 6.150 1.00 96.12 83 ILE A N 1
ATOM 674 C CA . ILE A 1 83 ? -8.347 1.466 4.685 1.00 96.12 83 ILE A CA 1
ATOM 675 C C . ILE A 1 83 ? -8.117 0.028 4.205 1.00 96.12 83 ILE A C 1
ATOM 677 O O . ILE A 1 83 ? -7.025 -0.496 4.442 1.00 96.12 83 ILE A O 1
ATOM 681 N N . PRO A 1 84 ? -9.071 -0.619 3.514 1.00 95.75 84 PRO A N 1
ATOM 682 C CA . PRO A 1 84 ? -8.845 -1.934 2.926 1.00 95.75 84 PRO A CA 1
ATOM 683 C C . PRO A 1 84 ? -7.819 -1.831 1.789 1.00 95.75 84 PRO A C 1
ATOM 685 O O . PRO A 1 84 ? -7.932 -0.981 0.901 1.00 95.75 84 PRO A O 1
ATOM 688 N N . VAL A 1 85 ? -6.791 -2.678 1.822 1.00 94.38 85 VAL A N 1
ATOM 689 C CA . VAL A 1 85 ? -5.702 -2.717 0.841 1.00 94.38 85 VAL A CA 1
ATOM 690 C C . VAL A 1 85 ? -5.341 -4.156 0.476 1.00 94.38 85 VAL A C 1
ATOM 692 O O . VAL A 1 85 ? -5.298 -5.043 1.325 1.00 94.38 85 VAL A O 1
ATOM 695 N N . ALA A 1 86 ? -5.007 -4.369 -0.794 1.00 90.62 86 ALA A N 1
ATOM 696 C CA . ALA A 1 86 ? -4.455 -5.618 -1.306 1.00 90.62 86 ALA A CA 1
ATOM 697 C C . ALA A 1 86 ? -3.279 -5.316 -2.256 1.00 90.62 86 ALA A C 1
ATOM 699 O O . ALA A 1 86 ? -3.213 -4.215 -2.822 1.00 90.62 86 ALA A O 1
ATOM 700 N N . PRO A 1 87 ? -2.317 -6.238 -2.436 1.00 84.94 87 PRO A N 1
ATOM 701 C CA . PRO A 1 87 ? -1.240 -6.061 -3.397 1.00 84.94 87 PRO A CA 1
ATOM 702 C C . PRO A 1 87 ? -1.808 -6.021 -4.818 1.00 84.94 87 PRO A C 1
ATOM 704 O O . PRO A 1 87 ? -2.617 -6.857 -5.200 1.00 84.94 87 PRO A O 1
ATOM 707 N N . ALA A 1 88 ? -1.342 -5.068 -5.621 1.00 76.81 88 ALA A N 1
ATOM 708 C CA . ALA A 1 88 ? -1.676 -4.974 -7.036 1.00 76.81 88 ALA A CA 1
ATOM 709 C C . ALA A 1 88 ? -0.394 -4.873 -7.864 1.00 76.81 88 ALA A C 1
ATOM 711 O O . ALA A 1 88 ? 0.575 -4.217 -7.454 1.00 76.81 88 ALA A O 1
ATOM 712 N N . ALA A 1 89 ? -0.393 -5.512 -9.036 1.00 71.94 89 ALA A N 1
ATOM 713 C CA . ALA A 1 89 ? 0.673 -5.351 -10.014 1.00 71.94 89 ALA A CA 1
ATOM 714 C C . ALA A 1 89 ? 0.758 -3.874 -10.428 1.00 71.94 89 ALA A C 1
ATOM 716 O O . ALA A 1 89 ? -0.255 -3.258 -10.749 1.00 71.94 89 ALA A O 1
ATOM 717 N N . HIS A 1 90 ? 1.957 -3.293 -10.362 1.00 65.38 90 HIS A N 1
ATOM 718 C CA . HIS A 1 90 ? 2.129 -1.843 -10.510 1.00 65.38 90 HIS A CA 1
ATOM 719 C C . HIS A 1 90 ? 3.274 -1.443 -11.446 1.00 65.38 90 HIS A C 1
ATOM 721 O O . HIS A 1 90 ? 3.272 -0.321 -11.932 1.00 65.38 90 HIS A O 1
ATOM 727 N N . TYR A 1 91 ? 4.265 -2.310 -11.662 1.00 53.69 91 TYR A N 1
ATOM 728 C CA . TYR A 1 91 ? 5.374 -2.055 -12.583 1.00 53.69 91 TYR A CA 1
ATOM 729 C C . TYR A 1 91 ? 5.869 -3.365 -13.182 1.00 53.69 91 TYR A C 1
ATOM 731 O O . TYR A 1 91 ? 6.110 -4.325 -12.442 1.00 53.69 91 TYR A O 1
ATOM 739 N N . LEU A 1 92 ? 6.078 -3.383 -14.498 1.00 57.78 92 LEU A N 1
ATOM 740 C CA . LEU A 1 92 ? 6.825 -4.450 -15.158 1.00 57.78 92 LEU A CA 1
ATOM 741 C C . LEU A 1 92 ? 8.312 -4.090 -15.168 1.00 57.78 92 LEU A C 1
ATOM 743 O O . LEU A 1 92 ? 8.738 -3.141 -15.809 1.00 57.78 92 LEU A O 1
ATOM 747 N N . CYS A 1 93 ? 9.113 -4.860 -14.431 1.00 59.44 93 CYS A N 1
ATOM 748 C CA . CYS A 1 93 ? 10.575 -4.697 -14.406 1.00 59.44 93 CYS A CA 1
ATOM 749 C C . CYS A 1 93 ? 11.273 -5.454 -15.551 1.00 59.44 93 CYS A C 1
ATOM 751 O O . CYS A 1 93 ? 12.477 -5.307 -15.745 1.00 59.44 93 CYS A O 1
ATOM 753 N N . GLY A 1 94 ? 10.526 -6.308 -16.259 1.00 64.12 94 GLY A N 1
ATOM 754 C CA . GLY A 1 94 ? 10.971 -6.999 -17.465 1.00 64.12 94 GLY A CA 1
ATOM 755 C C . GLY A 1 94 ? 10.675 -6.183 -18.721 1.00 64.12 94 GLY A C 1
ATOM 756 O O . GLY A 1 94 ? 10.518 -4.973 -18.667 1.00 64.12 94 GLY A O 1
ATOM 757 N N . GLY A 1 95 ? 10.589 -6.857 -19.863 1.00 80.56 95 GLY A N 1
ATOM 758 C CA . GLY A 1 95 ? 10.331 -6.211 -21.146 1.00 80.56 95 GLY A CA 1
ATOM 759 C C . GLY A 1 95 ? 11.233 -6.759 -22.240 1.00 80.56 95 GLY A C 1
ATOM 760 O O . GLY A 1 95 ? 11.886 -7.792 -22.078 1.00 80.56 95 GLY A O 1
ATOM 761 N N . ILE A 1 96 ? 11.276 -6.060 -23.365 1.00 86.44 96 ILE A N 1
ATOM 762 C CA . ILE A 1 96 ? 12.130 -6.404 -24.499 1.00 86.44 96 ILE A CA 1
ATOM 763 C C . ILE A 1 96 ? 13.584 -6.200 -24.073 1.00 86.44 96 ILE A C 1
ATOM 765 O O . ILE A 1 96 ? 13.967 -5.089 -23.710 1.00 86.44 96 ILE A O 1
ATOM 769 N N . LYS A 1 97 ? 14.397 -7.262 -24.099 1.00 86.38 97 LYS A N 1
ATOM 770 C CA . LYS A 1 97 ? 15.832 -7.155 -23.813 1.00 86.38 97 LYS A CA 1
ATOM 771 C C . LYS A 1 97 ? 16.485 -6.262 -24.862 1.00 86.38 97 LYS A C 1
ATOM 773 O O . LYS A 1 97 ? 16.385 -6.554 -26.054 1.00 86.38 97 LYS A O 1
ATOM 778 N N . VAL A 1 98 ? 17.152 -5.213 -24.399 1.00 88.94 98 VAL A N 1
ATOM 779 C CA . VAL A 1 98 ? 17.848 -4.247 -25.249 1.00 88.94 98 VAL A CA 1
ATOM 780 C C . VAL A 1 98 ? 19.293 -4.060 -24.802 1.00 88.94 98 VAL A C 1
ATOM 782 O O . VAL A 1 98 ? 19.631 -4.337 -23.649 1.00 88.94 98 VAL A O 1
ATOM 785 N N . ASP A 1 99 ? 20.149 -3.631 -25.724 1.00 88.12 99 ASP A N 1
ATOM 786 C CA . ASP A 1 99 ? 21.498 -3.155 -25.418 1.00 88.12 99 ASP A CA 1
ATOM 787 C C .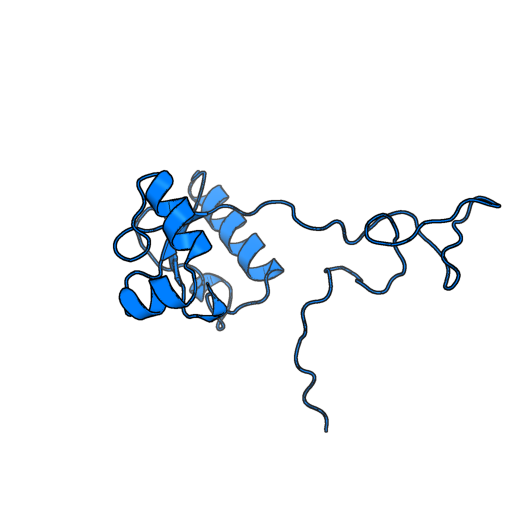 ASP A 1 99 ? 21.493 -1.714 -24.863 1.00 88.12 99 ASP A C 1
ATOM 789 O O . ASP A 1 99 ? 20.443 -1.152 -24.538 1.00 88.12 99 ASP A O 1
ATOM 793 N N . LEU A 1 100 ? 22.683 -1.119 -24.717 1.00 88.12 100 LEU A N 1
ATOM 794 C CA . LEU A 1 100 ? 22.846 0.243 -24.194 1.00 88.12 100 LEU A CA 1
ATOM 795 C C . LEU A 1 100 ? 22.247 1.322 -25.111 1.00 88.12 100 LEU A C 1
ATOM 797 O O . LEU A 1 100 ? 21.922 2.402 -24.622 1.00 88.12 100 LEU A O 1
ATOM 801 N N . ASP A 1 101 ? 22.056 1.018 -26.397 1.00 89.00 101 ASP A N 1
ATOM 802 C CA . ASP A 1 101 ? 21.462 1.911 -27.395 1.00 89.00 101 ASP A CA 1
ATOM 803 C C . ASP A 1 101 ? 19.950 1.659 -27.574 1.00 89.00 101 ASP A C 1
ATOM 805 O O . ASP A 1 101 ? 19.298 2.256 -28.435 1.00 89.00 101 ASP A O 1
ATOM 809 N N . GLY A 1 102 ? 19.359 0.776 -26.758 1.00 87.25 102 GLY A N 1
ATOM 810 C CA . GLY A 1 102 ? 17.934 0.448 -26.804 1.00 87.25 102 GLY A CA 1
ATOM 811 C C . GLY A 1 102 ? 17.551 -0.499 -27.947 1.00 87.25 102 GLY A C 1
ATOM 812 O O . GLY A 1 102 ? 16.361 -0.642 -28.244 1.00 87.25 102 GLY A O 1
ATOM 813 N N . GLN A 1 103 ? 18.520 -1.143 -28.605 1.00 90.94 103 GLN A N 1
ATOM 814 C CA . GLN A 1 103 ? 18.275 -2.064 -29.710 1.00 90.94 103 GLN A CA 1
ATOM 815 C C . GLN A 1 103 ? 18.027 -3.488 -29.199 1.00 90.94 103 GLN A C 1
ATOM 817 O O . GLN A 1 103 ? 18.740 -4.006 -28.342 1.00 90.94 103 GLN A O 1
ATOM 822 N N . SER A 1 104 ? 16.988 -4.135 -29.731 1.00 90.75 104 SER A N 1
ATOM 823 C CA . SER A 1 104 ? 16.666 -5.532 -29.419 1.00 90.75 104 SER A CA 1
ATOM 824 C C . SER A 1 104 ? 17.507 -6.521 -30.237 1.00 90.75 104 SER A C 1
ATOM 826 O O . SER A 1 104 ? 18.228 -6.144 -31.159 1.00 90.75 104 SER A O 1
ATOM 828 N N . SER A 1 105 ? 17.346 -7.822 -29.981 1.00 90.06 105 SER A N 1
ATOM 829 C CA . SER A 1 105 ? 17.945 -8.873 -30.819 1.00 90.06 105 SER A CA 1
ATOM 830 C C . SER A 1 105 ? 17.400 -8.918 -32.257 1.00 90.06 105 SER A C 1
ATOM 832 O O . SER A 1 105 ? 17.981 -9.593 -33.108 1.00 90.06 105 SER A O 1
ATOM 834 N N . ILE A 1 106 ? 16.302 -8.211 -32.554 1.00 91.69 106 ILE A N 1
ATOM 835 C CA . ILE A 1 106 ? 15.735 -8.091 -33.899 1.00 91.69 106 ILE A CA 1
ATOM 836 C C . ILE A 1 106 ? 16.251 -6.804 -34.548 1.00 91.69 106 ILE A C 1
ATOM 838 O O . ILE A 1 106 ? 16.077 -5.695 -34.039 1.00 91.69 106 ILE A O 1
ATOM 842 N N . ARG A 1 107 ? 16.856 -6.946 -35.731 1.00 90.56 107 ARG A N 1
ATOM 843 C CA . ARG A 1 107 ? 17.437 -5.825 -36.478 1.00 90.56 107 ARG A CA 1
ATOM 844 C C . ARG A 1 107 ? 16.384 -4.746 -36.766 1.00 90.56 107 ARG A C 1
ATOM 846 O O . ARG A 1 107 ? 15.353 -5.038 -37.368 1.00 90.56 107 ARG A O 1
ATOM 853 N N . ARG A 1 108 ? 16.708 -3.489 -36.428 1.00 88.06 108 ARG A N 1
ATOM 854 C CA . ARG A 1 108 ? 15.841 -2.292 -36.550 1.00 88.06 108 ARG A CA 1
ATOM 855 C C . ARG A 1 108 ? 14.617 -2.272 -35.622 1.00 88.06 108 ARG A C 1
ATOM 857 O O . ARG A 1 108 ? 13.722 -1.463 -35.841 1.00 88.06 108 ARG A O 1
ATOM 864 N N . LEU A 1 109 ? 14.584 -3.108 -34.585 1.00 88.31 109 LEU A N 1
ATOM 865 C CA . LEU A 1 109 ? 13.585 -3.023 -33.521 1.00 88.31 109 LEU A CA 1
ATOM 866 C C . LEU A 1 109 ? 14.227 -2.460 -32.248 1.00 88.31 109 LEU A C 1
ATOM 868 O O . LEU A 1 109 ? 15.209 -3.014 -31.751 1.00 88.31 109 LEU A O 1
ATOM 872 N N . TYR A 1 110 ? 13.635 -1.387 -31.725 1.00 91.12 110 TYR A N 1
ATOM 873 C CA . TYR A 1 110 ? 14.087 -0.668 -30.535 1.00 91.12 110 TYR A CA 1
ATOM 874 C C . TYR A 1 110 ? 12.980 -0.641 -29.481 1.00 91.12 110 TYR A C 1
ATOM 876 O O . TYR A 1 110 ? 11.797 -0.619 -29.828 1.00 91.12 110 TYR A O 1
ATOM 884 N N . ALA A 1 111 ? 13.357 -0.625 -28.205 1.00 87.38 111 ALA A N 1
ATOM 885 C CA . ALA A 1 111 ? 12.425 -0.494 -27.089 1.00 87.38 111 ALA A CA 1
ATOM 886 C C . ALA A 1 111 ? 13.000 0.443 -26.022 1.00 87.38 111 ALA A C 1
ATOM 888 O O . ALA A 1 111 ? 14.180 0.366 -25.688 1.00 87.38 111 ALA A O 1
ATOM 889 N N . LEU A 1 112 ? 12.155 1.328 -25.488 1.00 86.50 112 LEU A N 1
ATOM 890 C CA . LEU A 1 112 ? 12.526 2.378 -24.537 1.00 86.50 112 LEU A CA 1
ATOM 891 C C . LEU A 1 112 ? 11.447 2.502 -23.453 1.00 86.50 112 LEU A C 1
ATOM 893 O O . LEU A 1 112 ? 10.260 2.349 -23.733 1.00 86.50 112 LEU A O 1
ATOM 897 N N . GLY A 1 113 ? 11.843 2.838 -22.225 1.00 83.44 113 GLY A N 1
ATOM 898 C CA . GLY A 1 113 ? 10.913 3.008 -21.102 1.00 83.44 113 GLY A CA 1
ATOM 899 C C . GLY A 1 113 ? 10.471 1.679 -20.480 1.00 83.44 113 GLY A C 1
ATOM 900 O O . GLY A 1 113 ? 11.210 0.698 -20.528 1.00 83.44 113 GLY A O 1
ATOM 901 N N . GLU A 1 114 ? 9.274 1.636 -19.884 1.00 81.50 114 GLU A N 1
ATOM 902 C CA . GLU A 1 114 ? 8.779 0.473 -19.116 1.00 81.50 114 GLU A CA 1
ATOM 903 C C . GLU A 1 114 ? 8.650 -0.814 -19.952 1.00 81.50 114 GLU A C 1
ATOM 905 O O . GLU A 1 114 ? 8.708 -1.914 -19.416 1.00 81.50 114 GLU A O 1
ATOM 910 N N . CYS A 1 115 ? 8.539 -0.712 -21.280 1.00 82.56 115 CYS A N 1
ATOM 911 C CA . CYS A 1 115 ? 8.502 -1.890 -22.148 1.00 82.56 115 CYS A CA 1
ATOM 912 C C . CYS A 1 115 ? 9.885 -2.520 -22.405 1.00 82.56 115 CYS A C 1
ATOM 914 O O . CYS A 1 115 ? 9.959 -3.567 -23.055 1.00 82.56 115 CYS A O 1
ATOM 916 N N . SER A 1 116 ? 10.973 -1.902 -21.931 1.00 80.56 116 SER A N 1
ATOM 917 C CA . SER A 1 116 ? 12.354 -2.331 -22.172 1.00 80.56 116 SER A CA 1
ATOM 918 C C . SER A 1 116 ? 12.996 -2.955 -20.930 1.00 80.56 116 SER A C 1
ATOM 920 O O . SER A 1 116 ? 12.859 -2.464 -19.814 1.00 80.56 116 SER A O 1
ATOM 922 N N . CYS A 1 117 ? 13.763 -4.024 -21.139 1.00 80.00 117 CYS A N 1
ATOM 923 C CA . CYS A 1 117 ? 14.616 -4.636 -20.131 1.00 80.00 117 CYS A CA 1
ATOM 924 C C . CYS A 1 117 ? 16.070 -4.244 -20.416 1.00 80.00 117 CYS A C 1
ATOM 926 O O . CYS A 1 117 ? 16.788 -4.926 -21.148 1.00 80.00 117 CYS A O 1
ATOM 928 N N . THR A 1 118 ? 16.482 -3.118 -19.837 1.00 78.44 118 THR A N 1
ATOM 929 C CA . THR A 1 118 ? 17.842 -2.556 -19.955 1.00 78.44 118 THR A CA 1
ATOM 930 C C . THR A 1 118 ? 18.827 -3.151 -18.944 1.00 78.44 118 THR A C 1
ATOM 932 O O . THR A 1 118 ? 20.014 -2.845 -18.968 1.00 78.44 118 THR A O 1
ATOM 935 N N . GLY A 1 119 ? 18.340 -3.958 -17.995 1.00 67.00 119 GLY A N 1
ATOM 936 C CA . GLY A 1 119 ? 19.112 -4.434 -16.844 1.00 67.00 119 GLY A CA 1
ATOM 937 C C . GLY A 1 119 ? 19.196 -3.440 -15.676 1.00 67.00 119 GLY A C 1
ATOM 938 O O . GLY A 1 119 ? 19.566 -3.849 -14.578 1.00 67.00 119 GLY A O 1
ATOM 939 N N . LEU A 1 120 ? 18.776 -2.178 -15.854 1.00 69.25 120 LEU A N 1
ATOM 940 C CA . LEU A 1 120 ? 18.819 -1.136 -14.814 1.00 69.25 120 LEU A CA 1
ATOM 941 C C . LEU A 1 120 ? 18.023 -1.500 -13.549 1.00 69.25 120 LEU A C 1
ATOM 943 O O . LEU A 1 120 ? 18.440 -1.189 -12.434 1.00 69.25 120 LEU A O 1
ATOM 947 N N . HIS A 1 121 ? 16.860 -2.132 -13.711 1.00 62.31 121 HIS A N 1
ATOM 948 C CA . HIS A 1 121 ? 15.958 -2.444 -12.601 1.00 62.31 121 HIS A CA 1
ATOM 949 C C . HIS A 1 121 ? 16.232 -3.803 -11.936 1.00 62.31 121 HIS A C 1
ATOM 951 O O . HIS A 1 121 ? 15.708 -4.062 -10.858 1.00 62.31 121 HIS A O 1
ATOM 957 N N . GLY A 1 122 ? 17.061 -4.677 -12.517 1.00 62.81 122 GLY A N 1
ATOM 958 C CA . GLY A 1 122 ? 17.271 -6.025 -11.972 1.00 62.81 122 GLY A CA 1
ATOM 959 C C . GLY A 1 122 ? 15.945 -6.749 -11.670 1.00 62.81 122 GLY A C 1
ATOM 960 O O . GLY A 1 122 ? 15.040 -6.761 -12.499 1.00 62.81 122 GLY A O 1
ATOM 961 N N . ALA A 1 123 ? 15.813 -7.331 -10.474 1.00 54.62 123 ALA A N 1
ATOM 962 C CA . ALA A 1 123 ? 14.598 -8.036 -10.041 1.00 54.62 123 ALA A CA 1
ATOM 963 C C . ALA A 1 123 ? 13.483 -7.120 -9.486 1.00 54.62 123 ALA A C 1
ATOM 965 O O . ALA A 1 123 ? 12.373 -7.597 -9.253 1.00 54.62 123 ALA A O 1
ATOM 966 N N . THR A 1 124 ? 13.759 -5.828 -9.267 1.00 45.84 124 THR A N 1
ATOM 967 C CA . THR A 1 124 ? 12.835 -4.902 -8.595 1.00 45.84 124 THR A CA 1
ATOM 968 C C . THR A 1 124 ? 13.033 -3.474 -9.100 1.00 45.84 124 THR A C 1
ATOM 970 O O . THR A 1 124 ? 14.115 -2.912 -8.947 1.00 45.84 124 THR A O 1
ATOM 973 N N . ALA A 1 125 ? 11.971 -2.842 -9.615 1.00 48.97 125 ALA A N 1
ATOM 974 C CA . ALA A 1 125 ? 11.980 -1.432 -10.007 1.00 48.97 125 ALA A CA 1
ATOM 975 C C . ALA A 1 125 ? 12.560 -0.576 -8.873 1.00 48.97 125 ALA A C 1
ATOM 977 O O . ALA A 1 125 ? 12.152 -0.690 -7.715 1.00 48.97 125 ALA A O 1
ATOM 978 N N . TRP A 1 126 ? 13.562 0.228 -9.224 1.00 41.88 126 TRP A N 1
ATOM 979 C CA . TRP A 1 126 ? 14.519 0.824 -8.296 1.00 41.88 126 TRP A CA 1
ATOM 980 C C . TRP A 1 126 ? 13.823 1.524 -7.113 1.00 41.88 126 TRP A C 1
ATOM 982 O O . TRP A 1 126 ? 13.072 2.484 -7.286 1.00 41.88 126 TRP A O 1
ATOM 992 N N . HIS A 1 127 ? 14.088 1.048 -5.894 1.00 37.91 127 HIS A N 1
ATOM 993 C CA . HIS A 1 127 ? 13.792 1.757 -4.649 1.00 37.91 127 HIS A CA 1
ATOM 994 C C . HIS A 1 127 ? 15.097 2.402 -4.166 1.00 37.91 127 HIS A C 1
ATOM 996 O O . HIS A 1 127 ? 16.095 1.687 -4.075 1.00 37.91 127 HIS A O 1
ATOM 1002 N N . PRO A 1 128 ? 15.132 3.708 -3.839 1.00 31.53 128 PRO A N 1
ATOM 1003 C CA . PRO A 1 128 ? 16.340 4.340 -3.332 1.00 31.53 128 PRO A CA 1
ATOM 1004 C C . PRO A 1 128 ? 16.644 3.786 -1.938 1.00 31.53 128 PRO A C 1
ATOM 1006 O O . PRO A 1 128 ? 16.173 4.306 -0.927 1.00 31.53 128 PRO A O 1
ATOM 1009 N N . THR A 1 129 ? 17.448 2.732 -1.852 1.00 32.50 129 THR A N 1
ATOM 1010 C CA . THR A 1 129 ? 18.224 2.492 -0.643 1.00 32.50 129 THR A CA 1
ATOM 1011 C C . THR A 1 129 ? 19.290 3.580 -0.618 1.00 32.50 129 THR A C 1
ATOM 1013 O O . THR A 1 129 ? 20.133 3.681 -1.509 1.00 32.50 129 THR A O 1
ATOM 1016 N N . ARG A 1 130 ? 19.219 4.472 0.378 1.00 32.19 130 ARG A N 1
ATOM 1017 C CA . ARG A 1 130 ? 20.332 5.367 0.701 1.00 32.19 130 ARG A CA 1
ATOM 1018 C C . ARG A 1 130 ? 21.556 4.486 0.950 1.00 32.19 130 ARG A C 1
ATOM 1020 O O . ARG A 1 130 ? 21.705 3.917 2.024 1.00 32.19 130 ARG A O 1
ATOM 1027 N N . SER A 1 131 ? 22.422 4.380 -0.051 1.00 32.75 131 SER A N 1
ATOM 1028 C CA . SER A 1 131 ? 23.812 3.991 0.131 1.00 32.75 131 SER A CA 1
ATOM 1029 C C . SER A 1 131 ? 24.435 5.042 1.043 1.00 32.75 131 SER A C 1
ATOM 1031 O O . SER A 1 131 ? 24.706 6.158 0.596 1.00 32.75 131 SER A O 1
ATOM 1033 N N . SER A 1 132 ? 24.652 4.711 2.318 1.00 34.41 132 SER A N 1
ATOM 1034 C CA . SER A 1 132 ? 25.620 5.438 3.133 1.00 34.41 132 SER A CA 1
ATOM 1035 C C . SER A 1 132 ? 26.959 5.350 2.405 1.00 34.41 132 SER A C 1
ATOM 1037 O O . SER A 1 132 ? 27.528 4.268 2.254 1.00 34.41 132 SER A O 1
ATOM 1039 N N . LYS A 1 133 ? 27.414 6.481 1.864 1.00 36.06 133 LYS A N 1
ATOM 1040 C CA . LYS A 1 133 ? 28.805 6.625 1.452 1.00 36.06 133 LYS A CA 1
ATOM 1041 C C . LYS A 1 133 ? 29.688 6.472 2.696 1.00 36.06 133 LYS A C 1
ATOM 1043 O O . LYS A 1 133 ? 29.271 6.833 3.794 1.00 36.06 133 LYS A O 1
ATOM 1048 N N . ARG A 1 134 ? 30.841 5.861 2.432 1.00 34.09 134 ARG A N 1
ATOM 1049 C CA . ARG A 1 134 ? 32.002 5.636 3.296 1.00 34.09 134 ARG A CA 1
ATOM 1050 C C . ARG A 1 134 ? 32.368 6.848 4.141 1.00 34.09 134 ARG A C 1
ATOM 1052 O O . ARG A 1 134 ? 32.167 7.973 3.633 1.00 34.09 134 ARG A O 1
#

Sequence (134 aa):
MRGYGAVLRTQDGNEFMQKYDARLSLAPRDIVARAIDNEMKQRGEDHVYLDVTHKDPEETKRHFPNIYKKCLSLGIDITKDYIPVAPAAHYLCGGIKVDLDGQSSIRRLYALGECSCTGLHGATAWHPTRSSKR